Protein AF-A0A0R2V7B5-F1 (afdb_monomer)

pLDDT: mean 89.83, std 12.52, range [34.66, 98.5]

Secondary structure (DSSP, 8-state):
-PPPPP--EEEEEETTSHHHHHHHHHHHT-SSPP-SEEEEEE-PPTT-TTEEES--HHHHHHHHHH-SEEEE--SS--S--HHHHHHHHH-SEEEEEHHHHTTS--BTTBEEESSHHHHHHHHHHHHHS---HHHHHHHHHHHTTTSPP---

Solvent-accessible surface area (backbone atoms only — not comparable to full-atom values): 8661 Å² total; per-residue (Å²): 133,78,81,79,77,39,54,26,33,34,36,69,40,54,28,76,40,67,46,40,38,48,43,53,54,53,55,69,66,36,82,74,73,66,71,53,54,39,36,37,31,37,64,63,63,89,85,58,75,57,57,43,76,64,58,50,71,69,56,47,53,48,50,33,65,38,21,26,25,33,47,40,63,37,86,56,72,71,71,84,47,67,69,51,52,52,40,47,67,54,30,61,38,36,43,27,22,46,38,52,52,68,93,65,88,52,85,83,72,47,48,68,24,93,47,67,73,52,41,54,55,53,49,55,55,37,43,73,49,80,89,43,74,67,57,52,51,55,40,49,62,60,26,57,78,73,54,78,81,82,79,127

Sequence (152 aa):
MGPAAQPLVLAVGKFSVEENAAAIKGLLAANPPISPLCFAGHNAPLGTPHYVDRPTDAELDQLYADAQVVVVHA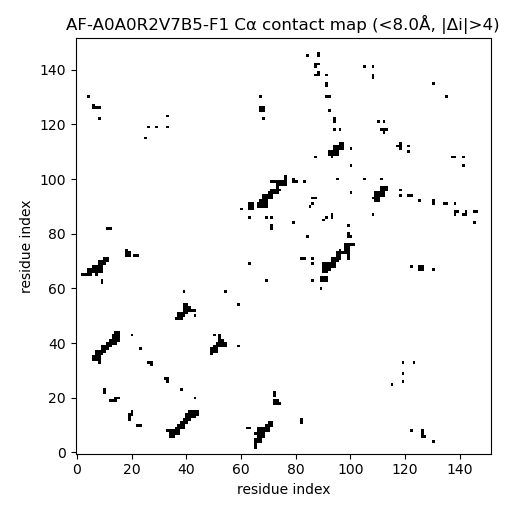EHSLGIKFKLIQALLQGRHIVAHAKAVEGLGIEGRVRTYTSWPEAYALIRKAQEEPWTPECAARAREVAARFAVPHTN

Nearest PDB structures (foldseek):
  4ldp-assembly1_B  TM=6.226E-01  e=9.514E-04  Saccharopolyspora spinosa
  4rih-assembly1_A  TM=6.527E-01  e=1.278E-02  Streptomyces cyanogenus
  3wgq-assembly1_A  TM=5.143E-01  e=1.057E-02  Clostridium tetani E88
  2gyy-assembly1_A  TM=5.753E-01  e=2.261E-02  Streptococcus pneumoniae
  6hxq-assembly1_C  TM=4.443E-01  e=6.777E+00  Hydrogenobacter thermophilus

Foldseek 3Di:
DADDADLEEEEEDACVDPQSVVVLVLQCPDVVHDPPYAYEYDDHPPPRPRYDHHDDPVRV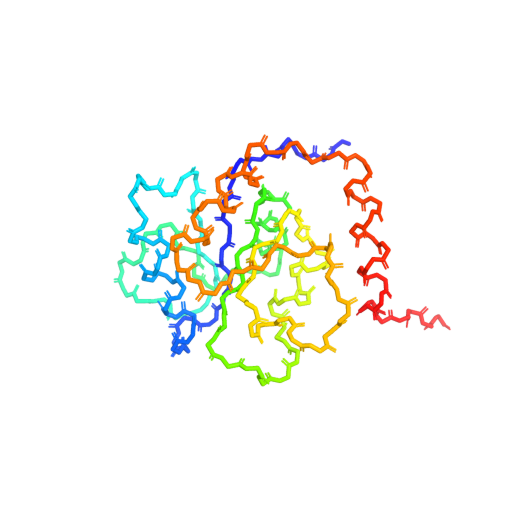LVSQSRHLEYEATDPALDDADPSVLVCLQRHQAYEYEPSNCPPPPCVPLHHYDPDSVSSNVSSVVSSPDDRDPVSVVSSVVSNVVVDDDPDD

Structure (mmCIF, N/CA/C/O backbone):
data_AF-A0A0R2V7B5-F1
#
_entry.id   AF-A0A0R2V7B5-F1
#
loop_
_atom_site.group_PDB
_atom_site.id
_atom_site.type_symbol
_atom_site.label_atom_id
_atom_site.label_alt_id
_atom_site.label_comp_id
_atom_site.label_asym_id
_atom_site.label_entity_id
_atom_site.label_seq_id
_atom_site.pdbx_PDB_ins_code
_atom_site.Cartn_x
_atom_site.Cartn_y
_atom_site.Cartn_z
_atom_site.occupancy
_atom_site.B_iso_or_equiv
_atom_site.auth_seq_id
_atom_site.auth_comp_id
_atom_site.auth_asym_id
_atom_site.auth_atom_id
_atom_site.pdbx_PDB_model_num
ATOM 1 N N . MET A 1 1 ? -14.019 -13.834 16.948 1.00 34.66 1 MET A N 1
ATOM 2 C CA . MET A 1 1 ? -13.961 -12.386 16.660 1.00 34.66 1 MET A CA 1
ATOM 3 C C . MET A 1 1 ? -12.534 -12.090 16.242 1.00 34.66 1 MET A C 1
ATOM 5 O O . MET A 1 1 ? -11.641 -12.416 17.010 1.00 34.66 1 MET A O 1
ATOM 9 N N . GLY A 1 2 ? -12.310 -11.634 15.007 1.00 46.62 2 GLY A N 1
ATOM 10 C CA . GLY A 1 2 ? -10.967 -11.244 14.559 1.00 46.62 2 GLY A CA 1
ATOM 11 C C . GLY A 1 2 ? -10.507 -9.956 15.255 1.00 46.62 2 GLY A C 1
ATOM 12 O O . GLY A 1 2 ? -11.352 -9.268 15.837 1.00 46.62 2 GLY A O 1
ATOM 13 N N . PRO A 1 3 ? -9.204 -9.632 15.226 1.00 49.06 3 PRO A N 1
ATOM 14 C CA . PRO A 1 3 ? -8.701 -8.382 15.785 1.00 49.06 3 PRO A CA 1
ATOM 15 C C . PRO A 1 3 ? -9.420 -7.175 15.164 1.00 49.06 3 PRO A C 1
ATOM 17 O O . PRO A 1 3 ? -9.824 -7.200 13.996 1.00 49.06 3 PRO A O 1
ATOM 20 N N . ALA A 1 4 ? -9.610 -6.125 15.967 1.00 53.53 4 ALA A N 1
ATOM 21 C CA . ALA A 1 4 ? -10.151 -4.855 15.498 1.00 53.53 4 ALA A CA 1
ATOM 22 C C . ALA A 1 4 ? -9.245 -4.294 14.395 1.00 53.53 4 ALA A C 1
ATOM 24 O O . ALA A 1 4 ? -8.021 -4.319 14.525 1.00 53.53 4 ALA A O 1
ATOM 25 N N . ALA A 1 5 ? -9.844 -3.809 13.307 1.00 56.19 5 ALA A N 1
ATOM 26 C CA . ALA A 1 5 ? -9.095 -3.269 12.185 1.00 56.19 5 ALA A CA 1
ATOM 27 C C . ALA A 1 5 ? -8.227 -2.088 12.640 1.00 56.19 5 ALA A C 1
ATOM 29 O O . ALA A 1 5 ? -8.745 -1.080 13.122 1.00 56.19 5 ALA A O 1
ATOM 30 N N . GLN A 1 6 ? -6.909 -2.215 12.498 1.00 69.19 6 GLN A N 1
ATOM 31 C CA . GLN A 1 6 ? -6.007 -1.084 12.666 1.00 69.19 6 GLN A CA 1
ATOM 32 C C . GLN A 1 6 ? -6.011 -0.285 11.362 1.00 69.19 6 GLN A C 1
ATOM 34 O O . GLN A 1 6 ? -6.002 -0.908 10.304 1.00 69.19 6 GLN A O 1
ATOM 39 N N . PRO A 1 7 ? -5.943 1.060 11.377 1.00 84.44 7 PRO A N 1
ATOM 40 C CA . PRO A 1 7 ? -5.901 1.888 10.162 1.00 84.44 7 PRO A CA 1
ATOM 41 C C . PRO A 1 7 ? -4.605 1.718 9.336 1.00 84.44 7 PRO A C 1
ATOM 43 O O . PRO A 1 7 ? -4.251 2.586 8.540 1.00 84.44 7 PRO A O 1
ATOM 46 N N . LEU A 1 8 ? -3.883 0.613 9.533 1.00 95.25 8 LEU A N 1
ATOM 47 C CA . LEU A 1 8 ? -2.616 0.269 8.917 1.00 95.25 8 LEU A CA 1
ATOM 48 C C . LEU A 1 8 ? -2.740 0.196 7.397 1.00 95.25 8 LEU A C 1
ATOM 50 O O . LEU A 1 8 ? -3.585 -0.516 6.847 1.00 95.25 8 LEU A O 1
ATOM 54 N N . VAL A 1 9 ? -1.844 0.917 6.733 1.00 97.88 9 VAL A N 1
ATOM 55 C CA . VAL A 1 9 ? -1.590 0.812 5.301 1.00 97.88 9 VAL A CA 1
ATOM 56 C C . VAL A 1 9 ? -0.397 -0.110 5.096 1.00 97.88 9 VAL A C 1
ATOM 58 O O . VAL A 1 9 ? 0.678 0.139 5.637 1.00 97.88 9 VAL A O 1
ATOM 61 N N . LEU A 1 10 ? -0.579 -1.164 4.308 1.00 98.12 10 LEU A N 1
ATOM 62 C CA . LEU A 1 10 ? 0.442 -2.159 4.009 1.00 98.12 10 LEU A CA 1
ATOM 63 C C . LEU A 1 10 ? 0.835 -2.096 2.532 1.00 98.12 10 LEU A C 1
ATOM 65 O O . LEU A 1 10 ? -0.021 -2.139 1.648 1.00 98.12 10 LEU A O 1
ATOM 69 N N . ALA A 1 11 ? 2.136 -2.069 2.258 1.00 97.62 11 ALA A N 1
ATOM 70 C CA . ALA A 1 11 ? 2.682 -2.289 0.923 1.00 97.62 11 ALA A CA 1
ATOM 71 C C . ALA A 1 11 ? 3.693 -3.441 0.956 1.00 97.62 11 ALA A C 1
ATOM 73 O O . ALA A 1 11 ? 4.687 -3.392 1.681 1.00 97.62 11 ALA A O 1
ATOM 74 N N . VAL A 1 12 ? 3.443 -4.474 0.147 1.00 96.31 12 VAL A N 1
ATOM 75 C CA . VAL A 1 12 ? 4.271 -5.688 0.096 1.00 96.31 12 VAL A CA 1
ATOM 76 C C . VAL A 1 12 ? 5.042 -5.763 -1.216 1.00 96.31 12 VAL A C 1
ATOM 78 O O . VAL A 1 12 ? 4.493 -5.480 -2.288 1.00 96.31 12 VAL A O 1
ATOM 81 N N . GLY A 1 13 ? 6.304 -6.189 -1.161 1.00 93.50 13 GLY A N 1
ATOM 82 C CA . GLY A 1 13 ? 7.039 -6.519 -2.376 1.00 93.50 13 GLY A CA 1
ATOM 83 C C . GLY A 1 13 ? 8.523 -6.823 -2.207 1.00 93.50 13 GLY A C 1
ATOM 84 O O . GLY A 1 13 ? 9.124 -6.703 -1.144 1.00 93.50 13 GLY A O 1
ATOM 85 N N . LY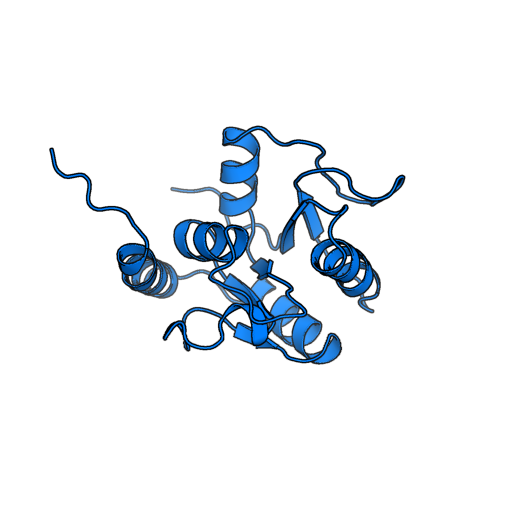S A 1 14 ? 9.141 -7.191 -3.330 1.00 93.44 14 LYS A N 1
ATOM 86 C CA . LYS A 1 14 ? 10.597 -7.197 -3.486 1.00 93.44 14 LYS A CA 1
ATOM 87 C C . LYS A 1 14 ? 11.035 -5.799 -3.918 1.00 93.44 14 LYS A C 1
ATOM 89 O O . LYS A 1 14 ? 10.929 -5.458 -5.094 1.00 93.44 14 LYS A O 1
ATOM 94 N N . PHE A 1 15 ? 11.518 -4.992 -2.986 1.00 92.50 15 PHE A N 1
ATOM 95 C CA . PHE A 1 15 ? 11.809 -3.564 -3.162 1.00 92.50 15 PHE A CA 1
ATOM 96 C C . PHE A 1 15 ? 13.095 -3.253 -3.941 1.00 92.50 15 PHE A C 1
ATOM 98 O O . PHE A 1 15 ? 13.380 -2.096 -4.222 1.00 92.50 15 PHE A O 1
ATOM 105 N N . SER A 1 16 ? 13.816 -4.290 -4.373 1.00 89.56 16 SER A N 1
ATOM 106 C CA . SER A 1 16 ? 14.851 -4.174 -5.413 1.00 89.56 16 SER A CA 1
ATOM 107 C C . SER A 1 16 ? 14.273 -4.076 -6.832 1.00 89.56 16 SER A C 1
ATOM 109 O O . SER A 1 16 ? 15.010 -3.770 -7.760 1.00 89.56 16 SER A O 1
ATOM 111 N N . VAL A 1 17 ? 12.973 -4.337 -7.019 1.00 90.69 17 VAL A N 1
ATOM 112 C CA . VAL A 1 17 ? 12.265 -4.103 -8.289 1.00 90.69 17 VAL A CA 1
ATOM 113 C C . VAL A 1 17 ? 11.791 -2.651 -8.336 1.00 90.69 17 VAL A C 1
ATOM 115 O O . VAL A 1 17 ? 11.191 -2.182 -7.367 1.00 90.69 17 VAL A O 1
ATOM 118 N N . GLU A 1 18 ? 12.010 -1.970 -9.464 1.00 89.88 18 GLU A N 1
ATOM 119 C CA . GLU A 1 18 ? 11.736 -0.533 -9.637 1.00 89.88 18 GLU A CA 1
ATOM 120 C C . GLU A 1 18 ? 10.308 -0.141 -9.235 1.00 89.88 18 GLU A C 1
ATOM 122 O O . GLU A 1 18 ? 10.146 0.729 -8.381 1.00 89.88 18 GLU A O 1
ATOM 127 N N . GLU A 1 19 ? 9.287 -0.865 -9.710 1.00 88.44 19 GLU A N 1
ATOM 128 C CA . GLU A 1 19 ? 7.879 -0.592 -9.370 1.00 88.44 19 GLU A CA 1
ATOM 129 C C . GLU A 1 19 ? 7.614 -0.657 -7.848 1.00 88.44 19 GLU A C 1
ATOM 131 O O . GLU A 1 19 ? 6.775 0.061 -7.308 1.00 88.44 19 GLU A O 1
ATOM 136 N N . ASN A 1 20 ? 8.316 -1.524 -7.112 1.00 91.44 20 ASN A N 1
ATOM 137 C CA . ASN A 1 20 ? 8.153 -1.626 -5.658 1.00 91.44 20 ASN A CA 1
ATOM 138 C C . ASN A 1 20 ? 8.923 -0.512 -4.935 1.00 91.44 20 ASN A C 1
ATOM 140 O O . ASN A 1 20 ? 8.425 0.041 -3.955 1.00 91.44 20 ASN A O 1
ATOM 144 N N . ALA A 1 21 ? 10.107 -0.141 -5.426 1.00 92.88 21 ALA A N 1
ATOM 145 C CA . ALA A 1 21 ? 10.848 1.008 -4.910 1.00 92.88 21 ALA A CA 1
ATOM 146 C C . ALA A 1 21 ? 10.079 2.324 -5.131 1.00 92.88 21 ALA A C 1
ATOM 148 O O . ALA A 1 21 ? 10.057 3.185 -4.248 1.00 92.88 21 ALA A O 1
ATOM 149 N N . ALA A 1 22 ? 9.401 2.464 -6.275 1.00 94.56 22 ALA A N 1
ATOM 150 C CA . ALA A 1 22 ? 8.497 3.574 -6.560 1.00 94.56 22 ALA A CA 1
ATOM 151 C C . ALA A 1 22 ? 7.340 3.629 -5.552 1.00 94.56 22 ALA A C 1
ATOM 153 O O . ALA A 1 22 ? 6.976 4.716 -5.102 1.00 94.56 22 ALA A O 1
ATOM 154 N N . ALA A 1 23 ? 6.828 2.471 -5.115 1.00 95.75 23 ALA A N 1
ATOM 155 C CA . ALA A 1 23 ? 5.800 2.404 -4.079 1.00 95.75 23 ALA A CA 1
ATOM 156 C C . ALA A 1 23 ? 6.273 2.984 -2.735 1.00 95.75 23 ALA A C 1
ATOM 158 O O . ALA A 1 23 ? 5.544 3.767 -2.128 1.00 95.75 23 ALA A O 1
ATOM 159 N N . ILE A 1 24 ? 7.497 2.652 -2.296 1.00 96.31 24 ILE A N 1
ATOM 160 C CA . ILE A 1 24 ? 8.100 3.240 -1.086 1.00 96.31 24 ILE A CA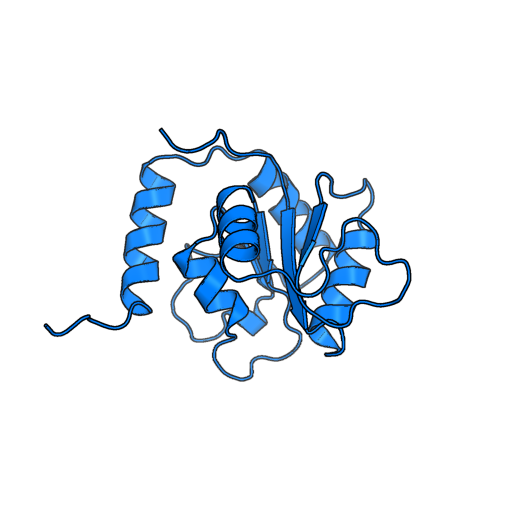 1
ATOM 161 C C . ILE A 1 24 ? 8.194 4.758 -1.234 1.00 96.31 24 ILE A C 1
ATOM 163 O O . ILE A 1 24 ? 7.697 5.494 -0.383 1.00 96.31 24 ILE A O 1
ATOM 167 N N . LYS A 1 25 ? 8.811 5.229 -2.324 1.00 96.31 25 LYS A N 1
ATOM 168 C CA . LYS A 1 25 ? 9.028 6.664 -2.560 1.00 96.31 25 LYS A CA 1
ATOM 169 C C . LYS A 1 25 ? 7.712 7.437 -2.573 1.00 96.31 25 LYS A C 1
ATOM 171 O O . LYS A 1 25 ? 7.613 8.465 -1.915 1.00 96.31 25 LYS A O 1
ATOM 176 N N . GLY A 1 26 ? 6.707 6.932 -3.286 1.00 97.25 26 GLY A N 1
ATOM 177 C CA . GLY A 1 26 ? 5.394 7.561 -3.368 1.00 97.25 26 GLY A CA 1
ATOM 178 C C . GLY A 1 26 ? 4.681 7.615 -2.023 1.00 97.25 26 GLY A C 1
ATOM 179 O O . GLY A 1 26 ? 4.233 8.676 -1.608 1.00 97.25 26 GLY A O 1
ATOM 180 N N . LEU A 1 27 ? 4.628 6.502 -1.287 1.00 97.81 27 LEU A N 1
ATOM 181 C CA . LEU A 1 27 ? 3.935 6.466 0.005 1.00 97.81 27 LEU A CA 1
ATOM 182 C C . LEU A 1 27 ? 4.611 7.348 1.067 1.00 97.81 27 LEU A C 1
ATOM 184 O O . LEU A 1 27 ? 3.912 7.999 1.842 1.00 97.81 27 LEU A O 1
ATOM 188 N N . LEU A 1 28 ? 5.945 7.428 1.071 1.00 97.44 28 LEU A N 1
ATOM 189 C CA . LEU A 1 28 ? 6.691 8.309 1.978 1.00 97.44 28 LEU A CA 1
ATOM 190 C C . LEU A 1 28 ? 6.630 9.791 1.582 1.00 97.44 28 LEU A C 1
ATOM 192 O O . LEU A 1 28 ? 6.806 10.651 2.440 1.00 97.44 28 LEU A O 1
ATOM 196 N N . ALA A 1 29 ? 6.368 10.105 0.311 1.00 97.62 29 ALA A N 1
ATOM 197 C CA . ALA A 1 29 ? 6.221 11.479 -0.169 1.00 97.62 29 ALA A CA 1
ATOM 198 C C . ALA A 1 29 ? 4.841 12.094 0.136 1.00 97.62 29 ALA A C 1
ATOM 200 O O . ALA A 1 29 ? 4.614 13.269 -0.166 1.00 97.62 29 ALA A O 1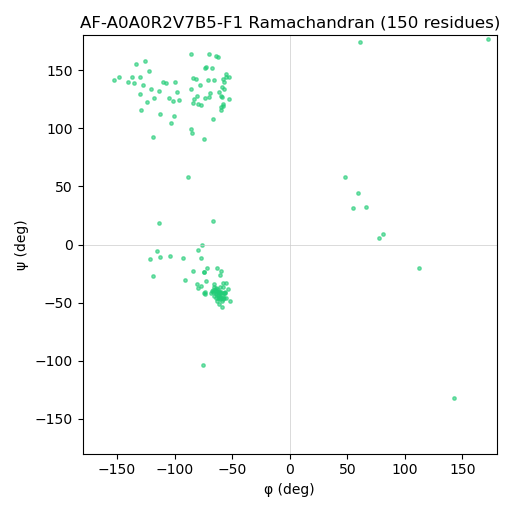
ATOM 201 N N . ALA A 1 30 ? 3.905 11.327 0.701 1.00 97.44 30 ALA A N 1
ATOM 202 C CA . ALA A 1 30 ? 2.585 11.831 1.050 1.00 97.44 30 ALA A CA 1
ATOM 203 C C . ALA A 1 30 ? 2.676 12.962 2.089 1.00 97.44 30 ALA A C 1
ATOM 205 O O . ALA A 1 30 ? 3.315 12.821 3.132 1.00 97.44 30 ALA A O 1
ATOM 206 N N . ASN A 1 31 ? 1.983 14.073 1.823 1.00 95.44 31 ASN A N 1
ATOM 207 C CA . ASN A 1 31 ? 1.846 15.191 2.751 1.00 95.44 31 ASN A CA 1
ATOM 208 C C . ASN A 1 31 ? 0.352 15.559 2.900 1.00 95.44 31 ASN A C 1
ATOM 210 O O . ASN A 1 31 ? -0.259 15.941 1.898 1.00 95.44 31 ASN A O 1
ATOM 214 N N . PRO A 1 32 ? -0.268 15.419 4.089 1.00 95.50 32 PRO A N 1
ATOM 215 C CA . PRO A 1 32 ? 0.323 14.926 5.342 1.00 95.50 32 PRO A CA 1
ATOM 216 C C . PRO A 1 32 ? 0.814 13.467 5.232 1.00 95.50 32 PRO A C 1
ATOM 218 O O . PRO A 1 32 ? 0.380 12.760 4.324 1.00 95.50 32 PRO A O 1
ATOM 221 N N . PRO A 1 33 ? 1.692 12.975 6.122 1.00 96.81 33 PRO A N 1
ATOM 222 C CA . PRO A 1 33 ? 2.134 11.582 6.075 1.00 96.81 33 PRO A CA 1
ATOM 223 C C . PRO A 1 33 ? 0.960 10.593 6.107 1.00 96.81 33 PRO A C 1
ATOM 225 O O . PRO A 1 33 ? -0.066 10.836 6.753 1.00 96.81 33 PRO A O 1
ATOM 228 N N . ILE A 1 34 ? 1.087 9.475 5.390 1.00 96.56 34 ILE A N 1
ATOM 229 C CA . ILE A 1 34 ? 0.186 8.329 5.559 1.00 96.56 34 ILE A CA 1
ATOM 230 C C . ILE A 1 34 ? 0.665 7.567 6.791 1.00 96.56 34 ILE A C 1
ATOM 232 O O . ILE A 1 34 ? 1.812 7.132 6.850 1.00 96.56 34 ILE A O 1
ATOM 236 N N . SER A 1 35 ? -0.207 7.436 7.785 1.00 93.38 35 SER A N 1
ATOM 237 C CA . SER A 1 35 ? 0.091 6.747 9.037 1.00 93.38 35 SER A CA 1
ATOM 238 C C . SER A 1 35 ? -1.181 6.090 9.587 1.00 93.38 35 SER A C 1
ATOM 240 O O . SER A 1 35 ? -2.256 6.681 9.440 1.00 93.38 35 SER A O 1
ATOM 242 N N . PRO A 1 36 ? -1.091 4.900 10.210 1.00 95.25 36 PRO A N 1
ATOM 243 C CA . PRO A 1 36 ? 0.091 4.036 10.280 1.00 95.25 36 PRO A CA 1
ATOM 244 C C . PRO A 1 36 ? 0.406 3.376 8.925 1.00 95.25 36 PRO A C 1
ATOM 246 O O . PRO A 1 36 ? -0.498 2.986 8.190 1.00 95.25 36 PRO A O 1
ATOM 249 N N . LEU A 1 37 ? 1.695 3.256 8.596 1.00 97.12 37 LEU A N 1
ATOM 250 C CA . LEU A 1 37 ? 2.208 2.699 7.338 1.00 97.12 37 LEU A CA 1
ATOM 251 C C . LEU A 1 37 ? 3.234 1.604 7.642 1.00 97.12 37 LEU A C 1
ATOM 253 O O . LEU A 1 37 ? 4.085 1.801 8.503 1.00 97.12 37 LEU A O 1
ATOM 257 N N . CYS A 1 38 ? 3.174 0.483 6.925 1.00 97.81 38 CYS A N 1
ATOM 258 C CA . CYS A 1 38 ? 4.159 -0.590 6.990 1.00 97.81 38 CYS A CA 1
ATOM 259 C C . CYS A 1 38 ? 4.534 -1.079 5.587 1.00 97.81 38 CYS A C 1
ATOM 261 O O . CYS A 1 38 ? 3.684 -1.249 4.707 1.00 97.81 38 CYS A O 1
ATOM 263 N N . PHE A 1 39 ? 5.825 -1.335 5.403 1.00 97.94 39 PHE A N 1
ATOM 264 C CA . PHE A 1 39 ? 6.364 -2.034 4.246 1.00 97.94 39 PHE A CA 1
ATOM 265 C C . PHE A 1 39 ? 6.804 -3.431 4.667 1.00 97.94 39 PHE A C 1
ATOM 267 O O . PHE A 1 39 ? 7.429 -3.584 5.711 1.00 97.94 39 PHE A O 1
ATOM 274 N N . ALA A 1 40 ? 6.549 -4.445 3.849 1.00 97.31 40 ALA A N 1
ATOM 275 C CA . ALA A 1 40 ? 6.977 -5.807 4.156 1.00 97.31 40 ALA A CA 1
ATOM 276 C C . ALA A 1 40 ? 7.485 -6.526 2.906 1.00 97.31 40 ALA A C 1
ATOM 278 O O . ALA A 1 40 ? 6.935 -6.369 1.815 1.00 97.31 40 ALA A O 1
ATOM 279 N N . GLY A 1 41 ? 8.556 -7.304 3.038 1.00 95.81 41 GLY A N 1
ATOM 280 C CA . GLY A 1 41 ? 9.078 -8.104 1.931 1.00 95.81 41 GLY A CA 1
ATOM 281 C C . GLY A 1 41 ? 10.594 -8.157 1.912 1.00 95.81 41 GLY A C 1
ATOM 282 O O . GLY A 1 41 ? 11.201 -8.454 2.928 1.00 95.81 41 GLY A O 1
ATOM 283 N N . HIS A 1 42 ? 11.216 -7.929 0.756 1.00 95.19 42 HIS A N 1
ATOM 284 C CA . HIS A 1 42 ? 12.656 -8.157 0.592 1.00 95.19 42 HIS A CA 1
ATOM 285 C C . HIS A 1 42 ? 13.374 -6.966 -0.037 1.00 95.19 42 HIS A C 1
ATOM 287 O O . HIS A 1 42 ? 12.887 -6.388 -1.011 1.00 95.19 42 HIS A O 1
ATOM 293 N N . ASN A 1 43 ? 14.607 -6.720 0.412 1.00 95.25 43 ASN A N 1
ATOM 294 C CA . ASN A 1 43 ? 15.566 -5.804 -0.211 1.00 95.25 43 ASN A CA 1
ATOM 295 C C . ASN A 1 43 ? 15.061 -4.352 -0.317 1.00 95.25 43 ASN A C 1
ATOM 297 O O . ASN A 1 43 ? 15.195 -3.734 -1.377 1.00 95.25 43 ASN A O 1
ATOM 301 N N . ALA A 1 44 ? 14.458 -3.811 0.744 1.00 94.88 44 ALA A N 1
ATOM 302 C CA . ALA A 1 44 ? 14.190 -2.375 0.811 1.00 94.88 44 ALA A CA 1
ATOM 303 C C . ALA A 1 44 ? 15.498 -1.565 0.908 1.00 94.88 44 ALA A C 1
ATOM 305 O O . ALA A 1 44 ? 16.493 -2.071 1.438 1.00 94.88 44 ALA A O 1
ATOM 306 N N . PRO A 1 45 ? 15.520 -0.311 0.418 1.00 93.81 45 PRO A N 1
ATOM 307 C CA . PRO A 1 45 ? 16.641 0.595 0.645 1.00 93.81 45 PRO A CA 1
ATOM 308 C C . PRO A 1 45 ? 16.983 0.728 2.135 1.00 93.81 45 PRO A C 1
ATOM 310 O O . PRO A 1 45 ? 16.091 0.739 2.991 1.00 93.81 45 PRO A O 1
ATOM 313 N N . LEU A 1 46 ? 18.273 0.861 2.451 1.00 92.31 46 LEU A N 1
ATOM 314 C CA . LEU A 1 46 ? 18.731 1.040 3.828 1.00 92.31 46 LEU A CA 1
ATOM 315 C C . LEU A 1 46 ? 18.069 2.278 4.454 1.00 92.31 46 LEU A C 1
ATOM 317 O O . LEU A 1 46 ? 18.023 3.340 3.837 1.00 92.31 46 LEU A O 1
ATOM 321 N N . GLY A 1 47 ? 17.564 2.134 5.680 1.00 92.06 47 GLY A N 1
ATOM 322 C CA . GLY A 1 47 ? 16.876 3.215 6.390 1.00 92.06 47 GLY A CA 1
ATOM 323 C C . GLY A 1 47 ? 15.408 3.412 5.999 1.00 92.06 47 GLY A C 1
ATOM 324 O O . GLY A 1 47 ? 14.807 4.386 6.442 1.00 92.06 47 GLY A O 1
ATOM 325 N N . THR A 1 48 ? 14.812 2.508 5.208 1.00 95.06 48 THR A N 1
ATOM 326 C CA . THR A 1 48 ? 13.360 2.528 4.956 1.00 95.06 48 THR A CA 1
ATOM 327 C C . THR A 1 48 ? 12.606 2.414 6.292 1.00 95.06 48 THR A C 1
ATOM 329 O O . THR A 1 48 ? 12.778 1.415 6.996 1.00 95.06 48 THR A O 1
ATOM 332 N N . PRO A 1 49 ? 11.783 3.408 6.671 1.00 94.69 49 PRO A N 1
ATOM 333 C CA . PRO A 1 49 ? 11.052 3.381 7.932 1.00 94.69 49 PRO A CA 1
ATOM 334 C C . PRO A 1 49 ? 9.902 2.369 7.873 1.00 94.69 49 PRO A C 1
ATOM 336 O O . PRO A 1 49 ? 9.352 2.105 6.807 1.00 94.69 49 PRO A O 1
ATOM 339 N N . HIS A 1 50 ? 9.513 1.831 9.032 1.00 94.38 50 HIS A N 1
ATOM 340 C CA . HIS A 1 50 ? 8.379 0.904 9.178 1.00 94.38 50 HIS A CA 1
ATOM 341 C C . HIS A 1 50 ? 8.445 -0.338 8.265 1.00 94.38 50 HIS A C 1
ATOM 343 O O . HIS A 1 50 ? 7.417 -0.849 7.816 1.00 94.38 50 HIS A O 1
ATOM 349 N N . TYR A 1 51 ? 9.660 -0.806 7.972 1.00 97.31 51 TYR A N 1
ATOM 350 C CA . TYR A 1 51 ? 9.912 -1.952 7.107 1.00 97.31 51 TYR A CA 1
ATOM 351 C C . TYR A 1 51 ? 10.151 -3.236 7.909 1.00 97.31 51 TYR A C 1
ATOM 353 O O . TYR A 1 51 ? 10.983 -3.260 8.815 1.00 97.31 51 TYR A O 1
ATOM 361 N N . VAL A 1 52 ? 9.455 -4.306 7.531 1.00 97.12 52 VAL A N 1
ATOM 362 C CA . VAL A 1 52 ? 9.684 -5.677 8.000 1.00 97.12 52 VAL A CA 1
ATOM 363 C C . VAL A 1 52 ? 10.480 -6.427 6.929 1.00 97.12 52 VAL A C 1
ATOM 365 O O . VAL A 1 52 ? 9.965 -6.697 5.838 1.00 97.12 52 VAL A O 1
ATOM 368 N N . ASP A 1 53 ? 11.746 -6.737 7.228 1.00 96.75 53 ASP A N 1
ATOM 369 C CA . ASP A 1 53 ? 12.634 -7.457 6.310 1.00 96.75 53 ASP A CA 1
ATOM 370 C C . ASP A 1 53 ? 12.416 -8.966 6.383 1.00 96.75 53 ASP A C 1
ATOM 372 O O . ASP A 1 53 ? 12.542 -9.572 7.441 1.00 96.75 53 ASP A O 1
ATOM 376 N N . ARG A 1 54 ? 12.155 -9.563 5.221 1.00 95.19 54 ARG A N 1
ATOM 377 C CA . ARG A 1 54 ? 11.936 -10.996 4.999 1.00 95.19 54 ARG A CA 1
ATOM 378 C C . ARG A 1 54 ? 10.932 -11.602 5.996 1.00 95.19 54 ARG A C 1
ATOM 380 O O . ARG A 1 54 ? 11.307 -12.539 6.700 1.00 95.19 54 ARG A O 1
ATOM 387 N N . PRO A 1 55 ? 9.682 -11.093 6.055 1.00 96.31 55 PRO A N 1
ATOM 388 C CA . PRO A 1 55 ? 8.675 -11.666 6.938 1.00 96.31 55 PRO A CA 1
ATOM 389 C C . PRO A 1 55 ? 8.472 -13.147 6.607 1.00 96.31 55 PRO A C 1
ATOM 391 O O . PRO A 1 55 ? 8.492 -13.543 5.438 1.00 96.31 55 PRO A O 1
ATOM 394 N N . THR A 1 56 ? 8.262 -13.952 7.638 1.00 96.31 56 THR A N 1
ATOM 395 C CA . THR A 1 56 ? 7.723 -15.306 7.498 1.00 96.31 56 THR A CA 1
ATOM 396 C C . THR A 1 56 ? 6.301 -15.255 6.939 1.00 96.31 56 THR A C 1
ATOM 398 O O . THR A 1 56 ? 5.627 -14.227 7.024 1.00 96.31 56 THR A O 1
ATOM 401 N N . ASP A 1 57 ? 5.809 -16.375 6.408 1.00 92.25 57 ASP A N 1
ATOM 402 C CA . ASP A 1 57 ? 4.436 -16.450 5.890 1.00 92.25 57 ASP A CA 1
ATOM 403 C C . ASP A 1 57 ? 3.406 -16.078 6.969 1.00 92.25 57 ASP A C 1
ATOM 405 O O . ASP A 1 57 ? 2.500 -15.292 6.713 1.00 92.25 57 ASP A O 1
ATOM 409 N N . ALA A 1 58 ? 3.606 -16.544 8.207 1.00 94.50 58 ALA A N 1
ATOM 410 C CA . ALA A 1 58 ? 2.729 -16.222 9.332 1.00 94.50 58 ALA A CA 1
ATOM 411 C C . ALA A 1 58 ? 2.742 -14.724 9.693 1.00 94.50 58 ALA A C 1
ATOM 413 O O . ALA A 1 58 ? 1.695 -14.152 9.994 1.00 94.50 58 ALA A O 1
ATOM 414 N N . GLU A 1 59 ? 3.908 -14.070 9.656 1.00 95.50 59 GLU A N 1
ATOM 415 C CA . GLU A 1 59 ? 4.003 -12.620 9.873 1.00 95.50 59 GLU A CA 1
ATOM 416 C C . GLU A 1 59 ? 3.333 -11.843 8.743 1.00 95.50 59 GLU A C 1
ATOM 418 O O . GLU A 1 59 ? 2.639 -10.860 8.994 1.00 95.50 59 GLU A O 1
ATOM 423 N N . LEU A 1 60 ? 3.515 -12.283 7.497 1.00 94.38 60 LEU A N 1
ATOM 424 C CA . LEU A 1 60 ? 2.903 -11.642 6.345 1.00 94.38 60 LEU A CA 1
ATOM 425 C C . LEU A 1 60 ? 1.373 -11.773 6.375 1.00 94.38 60 LEU A C 1
ATOM 427 O O . LEU A 1 60 ? 0.682 -10.775 6.170 1.00 94.38 60 LEU A O 1
ATOM 431 N N . ASP A 1 61 ? 0.851 -12.959 6.691 1.00 93.19 61 ASP A N 1
ATOM 432 C CA . ASP A 1 61 ? -0.584 -13.204 6.865 1.00 93.19 61 ASP A CA 1
ATOM 433 C C . ASP A 1 61 ? -1.167 -12.321 7.980 1.00 93.19 61 ASP A C 1
ATOM 435 O O . ASP A 1 61 ? -2.231 -11.716 7.818 1.00 93.19 61 ASP A O 1
ATOM 439 N N . GLN A 1 62 ? -0.446 -12.177 9.099 1.00 93.81 62 GLN A N 1
ATOM 440 C CA . GLN A 1 62 ? -0.855 -11.293 10.189 1.00 93.81 62 GLN A CA 1
ATOM 441 C C . GLN A 1 62 ? -0.869 -9.821 9.750 1.00 93.81 62 GLN A C 1
ATOM 443 O O . GLN A 1 62 ? -1.829 -9.106 10.031 1.00 93.81 62 GLN A O 1
ATOM 448 N N . LEU A 1 63 ? 0.138 -9.369 8.995 1.00 95.69 63 LEU A N 1
ATOM 449 C CA . LEU A 1 63 ? 0.174 -8.011 8.445 1.00 95.69 63 LEU A CA 1
ATOM 450 C C . LEU A 1 63 ? -1.009 -7.739 7.510 1.00 95.69 63 LEU A C 1
ATOM 452 O O . LEU A 1 63 ? -1.608 -6.665 7.582 1.00 95.69 63 LEU A O 1
ATOM 456 N N . TYR A 1 64 ? -1.376 -8.694 6.652 1.00 95.00 64 TYR A N 1
ATOM 457 C CA . TYR A 1 64 ? -2.570 -8.581 5.812 1.00 95.00 64 TYR A CA 1
ATOM 458 C C . TYR A 1 64 ? -3.858 -8.528 6.641 1.00 95.00 64 TYR A C 1
ATOM 460 O O . TYR A 1 64 ? -4.741 -7.722 6.336 1.00 95.00 64 TYR A O 1
ATOM 468 N N . ALA A 1 65 ? -3.960 -9.347 7.692 1.00 91.44 65 ALA A N 1
ATOM 469 C CA . ALA A 1 65 ? -5.106 -9.362 8.597 1.00 91.44 65 ALA A CA 1
ATOM 470 C C . ALA A 1 65 ? -5.242 -8.059 9.402 1.00 91.44 65 ALA A C 1
ATOM 472 O O . ALA A 1 65 ? -6.360 -7.610 9.674 1.00 91.44 65 ALA A O 1
ATOM 473 N N . ASP A 1 66 ? -4.127 -7.429 9.766 1.00 92.69 66 ASP A N 1
ATOM 474 C CA . ASP A 1 66 ? -4.116 -6.174 10.514 1.00 92.69 66 ASP A CA 1
ATOM 475 C C . ASP A 1 66 ? -4.363 -4.962 9.616 1.00 92.69 66 ASP A C 1
ATOM 477 O O . ASP A 1 66 ? -5.058 -4.032 10.033 1.00 92.69 66 ASP A O 1
ATOM 481 N N . ALA A 1 67 ? -3.884 -4.995 8.369 1.00 96.12 67 ALA A N 1
ATOM 482 C CA . ALA A 1 67 ? -4.018 -3.906 7.410 1.00 96.12 67 ALA A CA 1
ATOM 483 C C . ALA A 1 67 ? -5.483 -3.535 7.123 1.00 96.12 67 ALA A C 1
ATOM 485 O O . ALA A 1 67 ? -6.315 -4.359 6.731 1.00 96.12 67 ALA A O 1
ATOM 486 N N . GLN A 1 68 ? -5.809 -2.249 7.263 1.00 96.12 68 GLN A N 1
ATOM 487 C CA . GLN A 1 68 ? -7.060 -1.696 6.747 1.00 96.12 68 GLN A CA 1
ATOM 488 C C . GLN A 1 68 ? -6.984 -1.485 5.237 1.00 96.12 68 GLN A C 1
ATOM 490 O O . GLN A 1 68 ? -7.972 -1.695 4.531 1.00 96.12 68 GLN A O 1
ATOM 495 N N . VAL A 1 69 ? -5.806 -1.093 4.743 1.00 97.81 69 VAL A N 1
ATOM 496 C CA . VAL A 1 69 ? -5.572 -0.811 3.327 1.00 97.81 69 VAL A CA 1
ATOM 497 C C . VAL A 1 69 ? -4.326 -1.540 2.847 1.00 97.81 69 VAL A C 1
ATOM 499 O O . VAL A 1 69 ? -3.256 -1.396 3.428 1.00 97.81 69 VAL A O 1
ATOM 502 N N . VAL A 1 70 ? -4.442 -2.265 1.740 1.00 98.00 70 VAL A N 1
ATOM 503 C CA . VAL A 1 70 ? -3.301 -2.819 1.009 1.00 98.00 70 VAL A CA 1
ATOM 504 C C . VAL A 1 70 ? -3.071 -1.996 -0.252 1.00 98.00 70 VAL A C 1
ATOM 506 O O . VAL A 1 70 ? -3.985 -1.820 -1.062 1.00 98.00 70 VAL A O 1
ATOM 509 N N . VAL A 1 71 ? -1.845 -1.510 -0.437 1.00 98.12 71 VAL A N 1
ATOM 510 C CA . VAL A 1 71 ? -1.449 -0.730 -1.612 1.00 98.12 71 VAL A CA 1
ATOM 511 C C . VAL A 1 71 ? -0.671 -1.600 -2.591 1.00 98.12 71 VAL A C 1
ATOM 513 O O . VAL A 1 71 ? 0.371 -2.169 -2.262 1.00 98.12 71 VAL A O 1
ATOM 516 N N . VAL A 1 72 ? -1.155 -1.667 -3.830 1.00 96.81 72 VAL A N 1
ATOM 517 C CA . VAL A 1 72 ? -0.541 -2.443 -4.913 1.00 96.81 72 VAL A CA 1
ATOM 518 C C . VAL A 1 72 ? -0.136 -1.510 -6.050 1.00 96.81 72 VAL A C 1
ATOM 520 O O . VAL A 1 72 ? -0.913 -1.222 -6.958 1.00 96.81 72 VAL A O 1
ATOM 523 N N . HIS A 1 73 ? 1.107 -1.040 -6.025 1.00 96.12 73 HIS A N 1
ATOM 524 C CA . HIS A 1 73 ? 1.638 -0.215 -7.111 1.00 96.12 73 HIS A CA 1
ATOM 525 C C . HIS A 1 73 ? 2.180 -1.063 -8.275 1.00 96.12 73 HIS A C 1
ATOM 527 O O . HIS A 1 73 ? 2.773 -2.118 -8.048 1.00 96.12 73 HIS A O 1
ATOM 533 N N . ALA A 1 74 ? 1.997 -0.605 -9.510 1.00 91.56 74 ALA A N 1
ATOM 534 C CA . ALA A 1 74 ? 2.601 -1.179 -10.710 1.00 91.56 74 ALA A CA 1
ATOM 535 C C . ALA A 1 74 ? 2.741 -0.083 -11.771 1.00 91.56 74 ALA A C 1
ATOM 537 O O . ALA A 1 74 ? 1.828 0.718 -11.936 1.00 91.56 74 ALA A O 1
ATOM 538 N N . GLU A 1 75 ? 3.830 -0.078 -12.524 1.00 88.25 75 GLU A N 1
ATOM 539 C CA . GLU A 1 75 ? 4.101 0.879 -13.601 1.00 88.25 75 GLU A CA 1
ATOM 540 C C . GLU A 1 75 ? 3.895 0.245 -14.989 1.00 88.25 75 GLU A C 1
ATOM 542 O O . GLU A 1 75 ? 3.798 0.971 -15.982 1.00 88.25 75 GLU A O 1
ATOM 547 N N . HIS A 1 76 ? 3.706 -1.080 -15.062 1.00 84.56 76 HIS A N 1
ATOM 548 C CA . HIS A 1 76 ? 3.422 -1.842 -16.283 1.00 84.56 76 HIS A CA 1
ATOM 549 C C . HIS A 1 76 ? 2.324 -2.905 -16.094 1.00 84.56 76 HIS A C 1
ATOM 551 O O . HIS A 1 76 ? 2.266 -3.577 -15.059 1.00 84.56 76 HIS A O 1
ATOM 557 N N . SER A 1 77 ? 1.506 -3.117 -17.132 1.00 78.62 77 SER A N 1
ATOM 558 C CA . SER A 1 77 ? 0.455 -4.146 -17.199 1.00 78.62 77 SER A CA 1
ATOM 559 C C . SER A 1 77 ? 0.976 -5.483 -17.735 1.00 78.62 77 SER A C 1
ATOM 561 O O . SER A 1 77 ? 0.527 -6.016 -18.746 1.00 78.62 77 SER A O 1
ATOM 563 N N . LEU A 1 78 ? 1.977 -6.036 -17.047 1.00 75.38 78 LEU A N 1
ATOM 564 C CA . LEU A 1 78 ? 2.553 -7.341 -17.378 1.00 75.38 78 LEU A CA 1
ATOM 565 C C . LEU A 1 78 ? 2.051 -8.413 -16.413 1.00 75.38 78 LEU A C 1
ATOM 567 O O . LEU A 1 78 ? 2.533 -8.491 -15.280 1.00 75.38 78 LEU A O 1
ATOM 571 N N . GLY A 1 79 ? 1.129 -9.248 -16.901 1.00 76.06 79 GLY A N 1
ATOM 572 C CA . GLY A 1 79 ? 0.599 -10.411 -16.189 1.00 76.06 79 GLY A CA 1
ATOM 573 C C . GLY A 1 79 ? -0.107 -10.078 -14.870 1.00 76.06 79 GLY A C 1
ATOM 574 O O . GLY A 1 79 ? -0.113 -8.943 -14.391 1.00 76.06 79 GLY A O 1
ATOM 575 N N . ILE A 1 80 ? -0.703 -11.095 -14.249 1.00 81.12 80 ILE A N 1
ATOM 576 C CA . ILE A 1 80 ? -1.274 -10.932 -12.913 1.00 81.12 80 ILE A CA 1
ATOM 577 C C . ILE A 1 80 ? -0.148 -10.844 -11.873 1.00 81.12 80 ILE A C 1
ATOM 579 O O . ILE A 1 80 ? 0.739 -11.696 -11.803 1.00 81.12 80 ILE A O 1
ATOM 583 N N . LYS A 1 81 ? -0.156 -9.788 -11.055 1.00 85.38 81 LYS A N 1
ATOM 584 C CA . LYS A 1 81 ? 0.868 -9.572 -10.023 1.00 85.38 81 LYS A CA 1
ATOM 585 C C . LYS A 1 81 ? 0.544 -10.433 -8.797 1.00 85.38 81 LYS A C 1
ATOM 587 O O . LYS A 1 81 ? -0.542 -10.318 -8.237 1.00 85.38 81 LYS A O 1
ATOM 592 N N . PHE A 1 82 ? 1.496 -11.227 -8.304 1.00 87.19 82 PHE A N 1
ATOM 593 C CA . PHE A 1 82 ? 1.266 -12.098 -7.137 1.00 87.19 82 PHE A CA 1
ATOM 594 C C . PHE A 1 82 ? 0.801 -11.328 -5.885 1.00 87.19 82 PHE A C 1
ATOM 596 O O . PHE A 1 82 ? -0.174 -11.715 -5.248 1.00 87.19 82 PHE A O 1
ATOM 603 N N . LYS A 1 83 ? 1.396 -10.158 -5.611 1.00 89.94 83 LYS A N 1
ATOM 604 C CA . LYS A 1 83 ? 0.962 -9.263 -4.522 1.00 89.94 83 LYS A CA 1
ATOM 605 C C . LYS A 1 83 ? -0.485 -8.765 -4.659 1.00 89.94 83 LYS A C 1
ATOM 607 O O . LYS A 1 83 ? -1.111 -8.452 -3.652 1.00 89.94 83 LYS A O 1
ATOM 612 N N . LEU A 1 84 ? -1.024 -8.695 -5.884 1.00 92.62 84 LEU A N 1
ATOM 613 C CA . LEU A 1 84 ? -2.437 -8.385 -6.112 1.00 92.62 84 LEU A CA 1
ATOM 614 C C . LEU A 1 84 ? -3.317 -9.580 -5.745 1.00 92.62 84 LEU A C 1
ATOM 616 O O . LEU A 1 84 ? -4.329 -9.385 -5.086 1.00 92.62 84 LEU A O 1
ATOM 620 N N . ILE A 1 85 ? -2.925 -10.802 -6.119 1.00 91.75 85 ILE A N 1
ATOM 621 C CA . ILE A 1 85 ? -3.648 -12.023 -5.727 1.00 91.75 85 ILE A CA 1
ATOM 622 C C . ILE A 1 85 ? -3.695 -12.130 -4.200 1.00 91.75 85 ILE A C 1
ATOM 624 O O . ILE A 1 85 ? -4.774 -12.283 -3.637 1.00 91.75 85 ILE A O 1
ATOM 628 N N . GLN A 1 86 ? -2.559 -11.960 -3.519 1.00 91.88 86 GLN A N 1
ATOM 629 C CA . GLN A 1 86 ? -2.511 -11.961 -2.053 1.00 91.88 86 GLN A CA 1
ATOM 630 C C . GLN A 1 86 ? -3.416 -10.876 -1.451 1.00 91.88 86 GLN A C 1
ATOM 632 O O . GLN A 1 86 ? -4.212 -11.162 -0.559 1.00 91.88 86 GLN A O 1
ATOM 637 N N . ALA A 1 87 ? -3.376 -9.653 -1.994 1.00 94.69 87 ALA A N 1
ATOM 638 C CA . ALA A 1 87 ? -4.266 -8.577 -1.567 1.00 94.69 87 ALA A CA 1
ATOM 639 C C . ALA A 1 87 ? -5.752 -8.926 -1.766 1.00 94.69 87 ALA A C 1
ATOM 641 O O . ALA A 1 87 ? -6.563 -8.632 -0.895 1.00 94.69 87 ALA A O 1
ATOM 642 N N . LEU A 1 88 ? -6.118 -9.563 -2.883 1.00 93.81 88 LEU A N 1
ATOM 643 C CA . LEU A 1 88 ? -7.493 -9.985 -3.169 1.00 93.81 88 LEU A CA 1
ATOM 644 C C . LEU A 1 88 ? -7.977 -11.076 -2.211 1.00 93.81 88 LEU A C 1
ATOM 646 O O . LEU A 1 88 ? 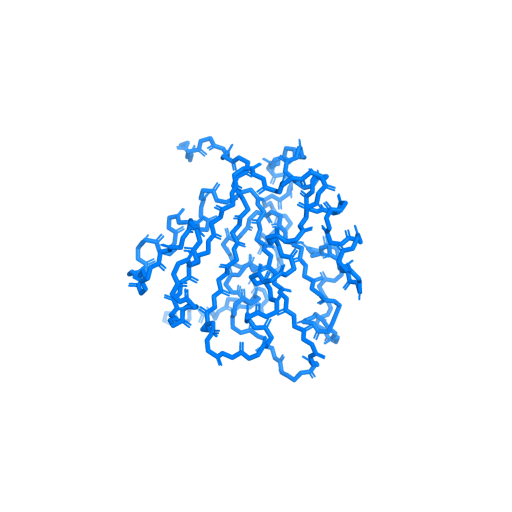-9.137 -11.032 -1.799 1.00 93.81 88 LEU A O 1
ATOM 650 N N . LEU A 1 89 ? -7.098 -12.019 -1.863 1.00 92.06 89 LEU A N 1
ATOM 651 C CA . LEU A 1 89 ? -7.398 -13.139 -0.974 1.00 92.06 89 LEU A CA 1
ATOM 652 C C . LEU A 1 89 ? -7.498 -12.716 0.498 1.00 92.06 89 LEU A C 1
ATOM 654 O O . LEU A 1 89 ? -8.386 -13.194 1.200 1.00 92.06 89 LEU A O 1
ATOM 658 N N . GLN A 1 90 ? -6.604 -11.838 0.963 1.00 92.44 90 GLN A N 1
ATOM 659 C CA . GLN A 1 90 ? -6.432 -11.567 2.396 1.00 92.44 90 GLN A CA 1
ATOM 660 C C . GLN A 1 90 ? -6.721 -10.118 2.807 1.00 92.44 90 GLN A C 1
ATOM 662 O O . GLN A 1 90 ? -7.094 -9.856 3.948 1.00 92.44 90 GLN A O 1
ATOM 667 N N . GLY A 1 91 ? -6.543 -9.161 1.897 1.00 92.62 91 GLY A N 1
ATOM 668 C CA . GLY A 1 91 ? -6.640 -7.743 2.216 1.00 92.62 91 GLY A CA 1
ATOM 669 C C . GLY A 1 91 ? -8.077 -7.273 2.435 1.00 92.62 91 GLY A C 1
ATOM 670 O O . GLY A 1 91 ? -9.021 -7.768 1.816 1.00 92.62 91 GLY A O 1
ATOM 671 N N . ARG A 1 92 ? -8.238 -6.237 3.263 1.00 95.19 92 ARG A N 1
ATOM 672 C CA . ARG A 1 92 ? -9.497 -5.493 3.394 1.00 95.19 92 ARG A CA 1
ATOM 673 C C . ARG A 1 92 ? -9.689 -4.568 2.188 1.00 95.19 92 ARG A C 1
ATOM 675 O O . ARG A 1 92 ? -9.996 -5.027 1.081 1.00 95.19 92 ARG A O 1
ATOM 682 N N . HIS A 1 93 ? -9.462 -3.267 2.349 1.00 97.00 93 HIS A N 1
ATOM 683 C CA . HIS A 1 93 ? -9.518 -2.329 1.233 1.00 97.00 93 HIS A CA 1
ATOM 684 C C . HIS A 1 93 ? -8.246 -2.427 0.395 1.00 97.00 93 HIS A C 1
ATOM 686 O O . HIS A 1 93 ? -7.145 -2.507 0.930 1.00 97.00 93 HIS A O 1
ATOM 692 N N . ILE A 1 94 ? -8.387 -2.414 -0.930 1.00 97.44 94 ILE A N 1
ATOM 693 C CA . ILE A 1 94 ? -7.248 -2.477 -1.851 1.00 97.44 94 ILE A CA 1
ATOM 694 C C . ILE A 1 94 ? -7.229 -1.196 -2.670 1.00 97.44 94 ILE A C 1
ATOM 696 O O . ILE A 1 94 ? -8.223 -0.855 -3.317 1.00 97.44 94 ILE A O 1
ATOM 700 N N . VAL A 1 95 ? -6.087 -0.518 -2.660 1.00 98.06 95 VAL A N 1
ATOM 701 C CA . VAL A 1 95 ? -5.794 0.605 -3.548 1.00 98.06 95 VAL A CA 1
ATOM 702 C C . VAL A 1 95 ? -4.680 0.165 -4.485 1.00 98.06 95 VAL A C 1
ATOM 704 O O . VAL A 1 95 ? -3.558 -0.081 -4.049 1.00 98.06 95 VAL A O 1
ATOM 707 N N . ALA A 1 96 ? -4.978 0.027 -5.771 1.00 96.94 96 ALA A N 1
ATOM 708 C CA . ALA A 1 96 ? -4.012 -0.448 -6.750 1.00 96.94 96 ALA A CA 1
ATOM 709 C C . ALA A 1 96 ? -3.816 0.556 -7.878 1.00 96.94 96 ALA A C 1
ATOM 711 O O . ALA A 1 96 ? -4.739 1.268 -8.266 1.00 96.94 96 ALA A O 1
ATOM 712 N N . HIS A 1 97 ? -2.616 0.589 -8.441 1.00 96.69 97 HIS A N 1
ATOM 713 C CA . HIS A 1 97 ? -2.408 1.324 -9.678 1.00 96.69 97 HIS A CA 1
ATOM 714 C C . HIS A 1 97 ? -3.212 0.660 -10.806 1.00 96.69 97 HIS A C 1
ATOM 716 O O . HIS A 1 97 ? -3.266 -0.568 -10.871 1.00 96.69 97 HIS A O 1
ATOM 722 N N . ALA A 1 98 ? -3.806 1.440 -11.712 1.00 94.69 98 ALA A N 1
ATOM 723 C CA . ALA A 1 98 ? -4.685 0.930 -12.771 1.00 94.69 98 ALA A CA 1
ATOM 724 C C . ALA A 1 98 ? -4.026 -0.181 -13.612 1.00 94.69 98 ALA A C 1
ATOM 726 O O . ALA A 1 98 ? -4.641 -1.203 -13.903 1.00 94.69 98 ALA A O 1
ATOM 727 N N . LYS A 1 99 ? -2.726 -0.043 -13.899 1.00 93.56 99 LYS A N 1
ATOM 728 C CA . LYS A 1 99 ? -1.946 -1.056 -14.634 1.00 93.56 99 LYS A CA 1
ATOM 729 C C . LYS A 1 99 ? -1.818 -2.404 -13.914 1.00 93.56 99 LYS A C 1
ATOM 731 O O . LYS A 1 99 ? -1.529 -3.400 -14.562 1.00 93.56 99 LYS A O 1
ATOM 736 N N . ALA A 1 100 ? -2.014 -2.460 -12.595 1.00 91.62 100 ALA A N 1
ATOM 737 C CA . ALA A 1 100 ? -1.992 -3.721 -11.857 1.00 91.62 100 ALA A CA 1
ATOM 738 C C . ALA A 1 100 ? -3.262 -4.556 -12.085 1.00 91.62 100 ALA A C 1
ATOM 740 O O . ALA A 1 100 ? -3.217 -5.765 -11.876 1.00 91.62 100 ALA A O 1
ATOM 741 N N . VAL A 1 101 ? -4.378 -3.924 -12.470 1.00 91.19 101 VAL A N 1
ATOM 742 C CA . VAL A 1 101 ? -5.701 -4.567 -12.556 1.00 91.19 101 VAL A CA 1
ATOM 743 C C . VAL A 1 101 ? -6.265 -4.651 -13.977 1.00 91.19 101 VAL A C 1
ATOM 745 O O . VAL A 1 101 ? -7.328 -5.236 -14.175 1.00 91.19 101 VAL A O 1
ATOM 748 N N . GLU A 1 102 ? -5.576 -4.057 -14.951 1.00 89.81 102 GLU A N 1
ATOM 749 C CA . GLU A 1 102 ? -6.002 -3.990 -16.348 1.00 89.81 102 GLU A CA 1
ATOM 750 C C . GLU A 1 102 ? -6.340 -5.386 -16.903 1.00 89.81 102 GLU A C 1
ATOM 752 O O . GLU A 1 102 ? -5.534 -6.313 -16.830 1.00 89.81 102 GLU A O 1
ATOM 757 N N . GLY A 1 103 ? -7.557 -5.538 -17.436 1.00 86.31 103 GLY A N 1
ATOM 758 C CA . GLY A 1 103 ? -8.033 -6.782 -18.050 1.00 86.31 103 GLY A CA 1
ATOM 759 C C . GLY A 1 103 ? -8.468 -7.889 -17.080 1.00 86.31 103 GLY A C 1
ATOM 760 O O . GLY A 1 103 ? -8.786 -8.983 -17.541 1.00 86.31 103 GLY A O 1
ATOM 761 N N . LEU A 1 104 ? -8.505 -7.644 -15.762 1.00 86.75 104 LEU A N 1
ATOM 762 C CA . LEU A 1 104 ? -8.827 -8.683 -14.768 1.00 86.75 104 LEU A CA 1
ATOM 763 C C . LEU A 1 104 ? -10.314 -8.777 -14.379 1.00 86.75 104 LEU A C 1
ATOM 765 O O . LEU A 1 104 ? -10.692 -9.743 -13.715 1.00 86.75 104 LEU A O 1
ATOM 769 N N . GLY A 1 105 ? -11.167 -7.814 -14.750 1.00 85.19 105 GLY A N 1
ATOM 770 C CA . GLY A 1 105 ? -12.607 -7.886 -14.450 1.00 85.19 105 GLY A CA 1
ATOM 771 C C . GLY A 1 105 ? -12.939 -7.810 -12.949 1.00 85.19 105 GLY A C 1
ATOM 772 O O . GLY A 1 105 ? -13.851 -8.495 -12.467 1.00 85.19 105 GLY A O 1
ATOM 773 N N . ILE A 1 106 ? -12.132 -7.066 -12.184 1.00 85.94 106 ILE A N 1
ATOM 774 C CA . ILE A 1 106 ? -12.235 -6.892 -10.720 1.00 85.94 106 ILE A CA 1
ATOM 775 C C . ILE A 1 106 ? -12.596 -5.450 -10.325 1.00 85.94 106 ILE A C 1
ATOM 777 O O . ILE A 1 106 ? -12.401 -5.036 -9.174 1.00 85.94 106 ILE A O 1
ATOM 781 N N . GLU A 1 107 ? -13.125 -4.681 -11.278 1.00 72.81 107 GLU A N 1
ATOM 782 C CA . GLU A 1 107 ? -13.632 -3.328 -11.082 1.00 72.81 107 GLU A CA 1
ATOM 783 C C . GLU A 1 107 ? -14.767 -3.376 -10.043 1.00 72.81 107 GLU A C 1
ATOM 785 O O . GLU A 1 107 ? -15.778 -4.050 -10.221 1.00 72.81 107 GLU A O 1
ATOM 790 N N . GLY A 1 108 ? -14.5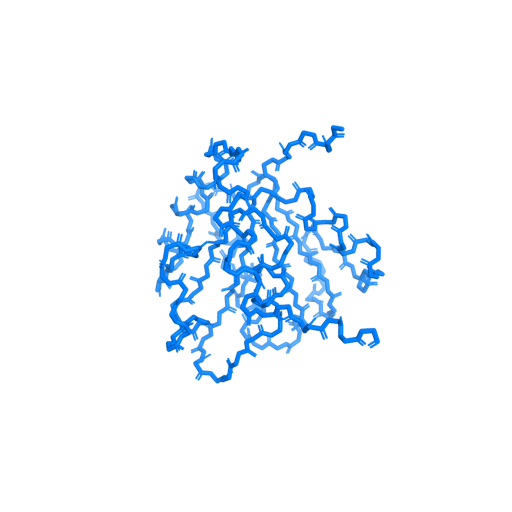71 -2.725 -8.895 1.00 82.25 108 GLY A N 1
ATOM 791 C CA . GLY A 1 108 ? -15.497 -2.772 -7.753 1.00 82.25 108 GLY A CA 1
ATOM 792 C C . GLY A 1 108 ? -14.946 -3.487 -6.516 1.00 82.25 108 GLY A C 1
ATOM 793 O O . GLY A 1 108 ? -15.403 -3.211 -5.410 1.00 82.25 108 GLY A O 1
ATOM 794 N N . ARG A 1 109 ? -13.914 -4.333 -6.657 1.00 91.44 109 ARG A N 1
ATOM 795 C CA . ARG A 1 109 ? -13.163 -4.885 -5.509 1.00 91.44 109 ARG A CA 1
ATOM 796 C C . ARG A 1 109 ? -11.960 -4.029 -5.124 1.00 91.44 109 ARG A C 1
ATOM 798 O O . ARG A 1 109 ? -11.559 -4.011 -3.956 1.00 91.44 109 ARG A O 1
ATOM 805 N N . VAL A 1 110 ? -11.382 -3.360 -6.115 1.00 9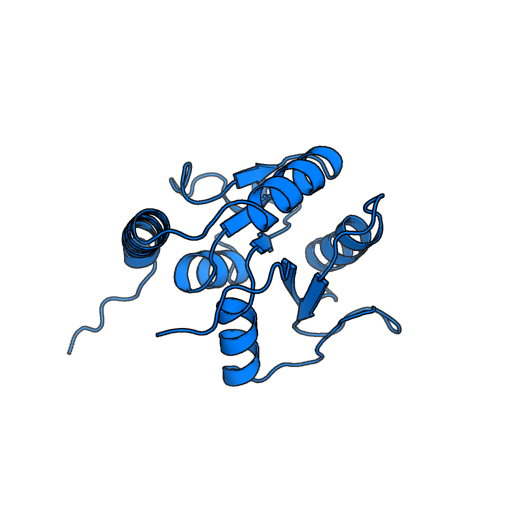4.69 110 VAL A N 1
ATOM 806 C CA . VAL A 1 110 ? -10.145 -2.589 -6.004 1.00 94.69 110 VAL A CA 1
ATOM 807 C C . VAL A 1 110 ? -10.412 -1.138 -6.381 1.00 94.69 110 VAL A C 1
ATOM 809 O O . VAL A 1 110 ? -11.053 -0.862 -7.394 1.00 94.69 110 VAL A O 1
ATOM 812 N N . ARG A 1 111 ? -9.905 -0.204 -5.573 1.00 96.56 111 ARG A N 1
ATOM 813 C CA . ARG A 1 111 ? -9.875 1.224 -5.904 1.00 96.56 111 ARG A CA 1
ATOM 814 C C . ARG A 1 111 ? -8.649 1.488 -6.757 1.00 96.56 111 ARG A C 1
ATOM 816 O O . ARG A 1 111 ? -7.532 1.211 -6.324 1.00 96.56 111 ARG A O 1
ATOM 823 N N . THR A 1 112 ? -8.849 2.010 -7.955 1.00 96.81 112 THR A N 1
ATOM 824 C CA . THR A 1 112 ? -7.762 2.223 -8.909 1.00 96.81 112 THR A CA 1
ATOM 825 C C . THR A 1 112 ? -7.290 3.666 -8.914 1.00 96.81 112 THR A C 1
ATOM 827 O O . THR A 1 112 ? -8.117 4.574 -8.893 1.00 96.81 112 THR A O 1
ATOM 830 N N . TYR A 1 113 ? -5.978 3.874 -9.004 1.00 97.44 113 TYR A N 1
ATOM 831 C CA . TYR A 1 113 ? -5.376 5.191 -9.223 1.00 97.44 113 TYR A CA 1
ATOM 832 C C . TYR A 1 113 ? -4.438 5.190 -10.429 1.00 97.44 113 TYR A C 1
ATOM 834 O O . TYR A 1 113 ? -3.911 4.145 -10.820 1.00 97.44 113 TYR A O 1
ATOM 842 N N . THR A 1 114 ? -4.196 6.373 -10.984 1.00 96.50 114 THR A N 1
ATOM 843 C CA . THR A 1 114 ? -3.198 6.607 -12.044 1.00 96.50 114 THR A CA 1
ATOM 844 C C . THR A 1 114 ? -2.141 7.635 -11.645 1.00 96.50 114 THR A C 1
ATOM 846 O O . THR A 1 114 ? -1.094 7.728 -12.281 1.00 96.50 114 THR A O 1
ATOM 849 N N . SER A 1 115 ? -2.377 8.368 -10.553 1.00 97.19 115 SER A N 1
ATOM 850 C CA . SER A 1 115 ? -1.441 9.335 -9.985 1.00 97.19 115 SER A CA 1
ATOM 851 C C . SER A 1 115 ? -1.309 9.183 -8.463 1.00 97.19 115 SER A C 1
ATOM 853 O O . SER A 1 115 ? -2.208 8.690 -7.781 1.00 97.19 115 SER A O 1
ATOM 855 N N . TRP A 1 116 ? -0.177 9.606 -7.897 1.00 97.75 116 TRP A N 1
ATOM 856 C CA . TRP A 1 116 ? 0.036 9.570 -6.444 1.00 97.75 116 TRP A CA 1
ATOM 857 C C . TRP A 1 116 ? -0.949 10.439 -5.641 1.00 97.75 116 TRP A C 1
ATOM 859 O O . TRP A 1 116 ? -1.445 9.952 -4.627 1.00 97.75 116 TRP A O 1
ATOM 869 N N . PRO A 1 117 ? -1.314 11.664 -6.076 1.00 98.00 117 PRO A N 1
ATOM 870 C CA . PRO A 1 117 ? -2.362 12.438 -5.409 1.00 98.00 117 PRO A CA 1
ATOM 871 C C . PRO A 1 117 ? -3.703 11.695 -5.312 1.00 98.00 117 PRO A C 1
ATOM 873 O O . PRO A 1 117 ? -4.327 11.695 -4.249 1.00 98.00 117 PRO A O 1
ATOM 876 N N . GLU A 1 118 ? -4.115 10.999 -6.378 1.00 98.12 118 GLU A N 1
ATOM 877 C CA . GLU A 1 118 ? -5.291 10.117 -6.345 1.00 98.12 118 GLU A CA 1
ATOM 878 C C . GLU A 1 118 ? -5.104 8.971 -5.350 1.00 98.12 118 GLU A C 1
ATOM 880 O O . GLU A 1 118 ? -5.999 8.700 -4.547 1.00 98.12 118 GLU A O 1
ATOM 885 N N . ALA A 1 119 ? -3.937 8.316 -5.371 1.00 98.31 119 ALA A N 1
ATOM 886 C CA . ALA A 1 119 ? -3.625 7.229 -4.450 1.00 98.31 119 ALA A CA 1
ATOM 887 C C . ALA A 1 119 ? -3.795 7.675 -2.993 1.00 98.31 119 ALA A C 1
ATOM 889 O O . ALA A 1 119 ? -4.452 6.987 -2.216 1.00 98.31 119 ALA A O 1
ATOM 890 N N . TYR A 1 120 ? -3.271 8.849 -2.625 1.00 98.50 120 TYR A N 1
ATOM 891 C CA . TYR A 1 120 ? -3.370 9.374 -1.263 1.00 98.50 120 TYR A CA 1
ATOM 892 C C . TYR A 1 120 ? -4.824 9.600 -0.841 1.00 98.50 120 TYR A C 1
ATOM 894 O O . TYR A 1 120 ? -5.208 9.206 0.260 1.00 98.50 120 TYR A O 1
ATOM 902 N N . ALA A 1 121 ? -5.642 10.199 -1.712 1.00 98.06 121 ALA A N 1
ATOM 903 C CA . ALA A 1 121 ? -7.057 10.431 -1.431 1.00 98.06 121 ALA A CA 1
ATOM 904 C C . ALA A 1 121 ? -7.819 9.109 -1.230 1.00 98.06 121 ALA A C 1
ATOM 906 O O . ALA A 1 121 ? -8.594 8.967 -0.282 1.00 98.06 121 ALA A O 1
ATOM 907 N N . LEU A 1 122 ? -7.558 8.115 -2.085 1.00 98.19 122 LEU A N 1
ATOM 908 C CA . LEU A 1 122 ? -8.184 6.795 -1.996 1.00 98.19 122 LEU A CA 1
ATOM 909 C C . LEU A 1 122 ? -7.746 6.019 -0.753 1.00 98.19 122 LEU A C 1
ATOM 911 O O . LEU A 1 122 ? -8.593 5.379 -0.128 1.00 98.19 122 LEU A O 1
ATOM 915 N N . ILE A 1 123 ? -6.460 6.090 -0.394 1.00 98.12 123 ILE A N 1
ATOM 916 C CA . ILE A 1 123 ? -5.908 5.460 0.810 1.00 98.12 123 ILE A CA 1
ATOM 917 C C . ILE A 1 123 ? -6.569 6.050 2.052 1.00 98.12 123 ILE A C 1
ATOM 919 O O . ILE A 1 123 ? -7.112 5.289 2.842 1.00 98.12 123 ILE A O 1
ATOM 923 N N . ARG A 1 124 ? -6.612 7.380 2.200 1.00 96.81 124 ARG A N 1
ATOM 924 C CA . ARG A 1 124 ? -7.224 8.022 3.379 1.00 96.81 124 ARG A CA 1
ATOM 925 C C . ARG A 1 124 ? -8.698 7.683 3.514 1.00 96.81 124 ARG A C 1
ATOM 927 O O . ARG A 1 124 ? -9.132 7.239 4.571 1.00 96.81 124 ARG A O 1
ATOM 934 N N . LYS A 1 125 ? -9.442 7.779 2.409 1.00 96.06 125 LYS A N 1
ATOM 935 C CA . LYS A 1 125 ? -10.845 7.361 2.387 1.00 96.06 125 LYS A CA 1
ATOM 936 C C . LYS A 1 125 ? -10.997 5.897 2.815 1.00 96.06 125 LYS A C 1
ATOM 938 O O . LYS A 1 125 ? -11.933 5.565 3.525 1.00 96.06 125 LYS A O 1
ATOM 943 N N . ALA A 1 126 ? -10.105 5.011 2.372 1.00 95.69 126 ALA A N 1
ATOM 944 C CA . ALA A 1 126 ? -10.146 3.594 2.730 1.00 95.69 126 ALA A CA 1
ATOM 945 C C . ALA A 1 126 ? -9.735 3.319 4.188 1.00 95.69 126 ALA A C 1
ATOM 947 O O . ALA A 1 126 ? -10.259 2.386 4.792 1.00 95.69 126 ALA A O 1
ATOM 948 N N . GLN A 1 127 ? -8.831 4.118 4.763 1.00 94.31 127 GLN A N 1
ATOM 949 C CA . GLN A 1 127 ? -8.450 4.012 6.175 1.00 94.31 127 GLN A CA 1
ATOM 950 C C . GLN A 1 127 ? -9.627 4.333 7.107 1.00 94.31 127 GLN A C 1
ATOM 952 O O . GLN A 1 127 ? -9.774 3.689 8.141 1.00 94.31 127 GLN A O 1
ATOM 957 N N . GLU A 1 128 ? -10.461 5.305 6.734 1.00 92.19 128 GLU A N 1
ATOM 958 C CA . GLU A 1 128 ? -11.615 5.750 7.527 1.00 92.19 128 GLU A CA 1
ATOM 959 C C . GLU A 1 128 ? -12.869 4.892 7.305 1.00 92.19 128 GLU A C 1
ATOM 961 O O . GLU A 1 128 ? -13.763 4.857 8.148 1.00 92.19 128 GLU A O 1
ATOM 966 N N . GLU A 1 129 ? -12.956 4.197 6.170 1.00 92.44 129 GLU A N 1
ATOM 967 C CA . GLU A 1 129 ? -14.143 3.434 5.800 1.00 92.44 129 GLU A CA 1
ATOM 968 C C . GLU A 1 129 ? -14.236 2.110 6.571 1.00 92.44 129 GLU A C 1
ATOM 970 O O . GLU A 1 129 ? -13.354 1.259 6.415 1.00 92.44 129 GLU A O 1
ATOM 975 N N . PRO A 1 130 ? -15.308 1.874 7.351 1.00 92.00 130 PRO A N 1
ATOM 976 C CA . PRO A 1 130 ? -15.470 0.641 8.109 1.00 92.00 130 PRO A CA 1
ATOM 977 C C . PRO A 1 130 ? -15.423 -0.603 7.220 1.00 92.00 130 PRO A C 1
ATOM 979 O O . PRO A 1 130 ? -16.008 -0.644 6.139 1.00 92.00 130 PRO A O 1
ATOM 982 N N . TRP A 1 131 ? -14.765 -1.655 7.703 1.00 91.94 131 TRP A N 1
ATOM 983 C CA . TRP A 1 131 ? -14.800 -2.956 7.043 1.00 91.94 131 TRP A CA 1
ATOM 984 C C . TRP A 1 131 ? -16.039 -3.738 7.490 1.00 91.94 131 TRP A C 1
ATOM 986 O O . TRP A 1 131 ? -16.037 -4.362 8.553 1.00 91.94 131 TRP A O 1
ATOM 996 N N . THR A 1 132 ? -17.115 -3.672 6.703 1.00 92.06 132 THR A N 1
ATOM 997 C CA . THR A 1 132 ? -18.394 -4.303 7.055 1.00 92.06 132 THR A CA 1
ATOM 998 C C . THR A 1 132 ? -18.463 -5.778 6.627 1.00 92.06 132 THR A C 1
ATOM 1000 O O . THR A 1 132 ? -17.679 -6.234 5.783 1.00 92.06 132 THR A O 1
ATOM 1003 N N . PRO A 1 133 ? -19.414 -6.562 7.170 1.00 91.62 133 PRO A N 1
ATOM 1004 C CA . PRO A 1 133 ? -19.673 -7.923 6.701 1.00 91.62 133 PRO A CA 1
ATOM 1005 C C . PRO A 1 133 ? -19.977 -8.013 5.197 1.00 91.62 133 PRO A C 1
ATOM 1007 O O . PRO A 1 133 ? -19.579 -8.989 4.558 1.00 91.62 133 PRO A O 1
ATOM 1010 N N . GLU A 1 134 ? -20.623 -7.001 4.614 1.00 90.75 134 GLU A N 1
ATOM 1011 C CA . GLU A 1 134 ? -20.918 -6.916 3.178 1.00 90.75 134 GLU A CA 1
ATOM 1012 C C . GLU A 1 134 ? -19.635 -6.732 2.359 1.00 90.75 134 GLU A C 1
ATOM 1014 O O . GLU A 1 134 ? -19.452 -7.417 1.348 1.00 90.75 134 GLU A O 1
ATOM 1019 N N . CYS A 1 135 ? -18.707 -5.882 2.823 1.00 91.00 135 CYS A N 1
ATOM 1020 C CA . CYS A 1 135 ? -17.372 -5.763 2.230 1.00 91.00 135 CYS A CA 1
ATOM 1021 C C . CYS A 1 135 ? -16.654 -7.119 2.234 1.00 91.00 135 CYS A C 1
ATOM 1023 O O . CYS A 1 135 ? -16.122 -7.549 1.209 1.00 91.00 135 CYS A O 1
ATOM 1025 N N . ALA A 1 136 ? -16.699 -7.832 3.364 1.00 91.19 136 ALA A N 1
ATOM 1026 C CA . ALA A 1 136 ? -16.088 -9.150 3.492 1.00 91.19 136 ALA A CA 1
ATOM 1027 C C . ALA A 1 136 ? -16.752 -10.202 2.583 1.00 91.19 136 ALA A C 1
ATOM 1029 O O . ALA A 1 136 ? -16.059 -11.038 2.003 1.00 91.19 136 ALA A O 1
ATOM 1030 N N . ALA A 1 137 ? -18.079 -10.171 2.429 1.00 90.94 137 ALA A N 1
ATOM 1031 C CA . ALA A 1 137 ? -18.800 -11.066 1.526 1.00 90.94 137 ALA A CA 1
ATOM 1032 C C . ALA A 1 137 ? -18.412 -10.824 0.062 1.00 90.94 137 ALA A C 1
ATOM 1034 O O . ALA A 1 137 ? -18.069 -11.774 -0.643 1.00 90.94 137 ALA A O 1
ATOM 1035 N N . ARG A 1 138 ? -18.368 -9.554 -0.365 1.00 89.25 138 ARG A N 1
ATOM 1036 C CA . ARG A 1 138 ? -17.915 -9.176 -1.710 1.00 89.25 138 ARG A CA 1
ATOM 1037 C C . ARG A 1 138 ? -16.460 -9.572 -1.954 1.00 89.25 138 ARG A C 1
ATOM 1039 O O . ARG A 1 138 ? -16.124 -10.044 -3.038 1.00 89.25 138 ARG A O 1
ATOM 1046 N N . ALA A 1 139 ? -15.596 -9.400 -0.954 1.00 91.19 139 ALA A N 1
ATOM 1047 C CA . ALA A 1 139 ? -14.202 -9.813 -1.045 1.00 91.19 139 ALA A CA 1
ATOM 1048 C C . ALA A 1 139 ? -14.076 -11.324 -1.282 1.00 91.19 139 ALA A C 1
ATOM 1050 O O . ALA A 1 139 ? -13.356 -11.720 -2.195 1.00 91.19 139 ALA A O 1
ATOM 1051 N N . ARG A 1 140 ? -14.829 -12.150 -0.540 1.00 90.44 140 ARG A N 1
ATOM 1052 C CA . ARG A 1 140 ? -14.849 -13.612 -0.722 1.00 90.44 140 ARG A CA 1
ATOM 1053 C C . ARG A 1 140 ? -15.332 -14.034 -2.110 1.00 90.44 140 ARG A C 1
ATOM 1055 O O . ARG A 1 140 ? -14.743 -14.933 -2.698 1.00 90.44 140 ARG A O 1
ATOM 1062 N N . GLU A 1 141 ? -16.362 -13.380 -2.643 1.00 90.19 141 GLU A N 1
ATOM 1063 C CA . GLU A 1 141 ? -16.890 -13.669 -3.985 1.00 90.19 141 GLU A CA 1
ATOM 1064 C C . GLU A 1 141 ? -15.826 -13.472 -5.076 1.00 90.19 141 GLU A C 1
ATOM 1066 O O . GLU A 1 141 ? -15.653 -14.321 -5.949 1.00 90.19 141 GLU A O 1
ATOM 1071 N N . VAL A 1 142 ? -15.078 -12.366 -5.016 1.00 88.00 142 VAL A N 1
ATOM 1072 C CA . VAL A 1 142 ? -14.017 -12.088 -5.995 1.00 88.00 142 VAL A CA 1
ATOM 1073 C C . VAL A 1 142 ? -12.799 -12.978 -5.756 1.00 88.00 142 VAL A C 1
ATOM 1075 O O . VAL A 1 142 ? -12.250 -13.517 -6.713 1.00 88.00 142 VAL A O 1
ATOM 1078 N N . ALA A 1 143 ? -12.410 -13.188 -4.496 1.00 87.88 143 ALA A N 1
ATOM 1079 C CA . ALA A 1 143 ? -11.311 -14.071 -4.110 1.00 87.88 143 ALA A CA 1
ATOM 108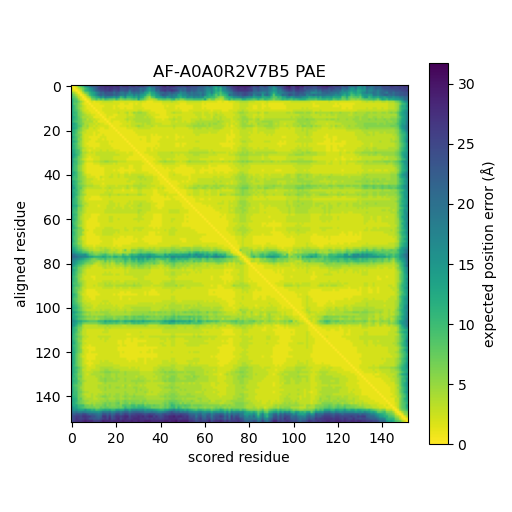0 C C . ALA A 1 143 ? -11.515 -15.515 -4.603 1.00 87.88 143 ALA A C 1
ATOM 1082 O O . ALA A 1 143 ? -10.558 -16.147 -5.046 1.00 87.88 143 ALA A O 1
ATOM 1083 N N . ALA A 1 144 ? -12.756 -16.015 -4.615 1.00 87.25 144 ALA A N 1
ATOM 1084 C CA . ALA A 1 144 ? -13.087 -17.354 -5.103 1.00 87.25 144 ALA A CA 1
ATOM 1085 C C . ALA A 1 144 ? -12.715 -17.586 -6.581 1.00 87.25 144 ALA A C 1
ATOM 1087 O O . ALA A 1 144 ? -12.491 -18.726 -6.972 1.00 87.25 144 ALA A O 1
ATOM 1088 N N . ARG A 1 145 ? -12.587 -16.526 -7.394 1.00 84.94 145 ARG A N 1
ATOM 1089 C CA . ARG A 1 145 ? -12.120 -16.623 -8.793 1.00 84.94 145 ARG A CA 1
ATOM 1090 C C . ARG A 1 145 ? -10.626 -16.942 -8.908 1.00 84.94 145 ARG A C 1
ATOM 1092 O O . ARG A 1 145 ? -10.178 -17.377 -9.962 1.00 84.94 145 ARG A O 1
ATOM 1099 N N . PHE A 1 146 ? -9.869 -16.684 -7.844 1.00 81.56 146 PHE A N 1
ATOM 1100 C CA . PHE A 1 146 ? -8.415 -16.852 -7.780 1.00 81.56 146 PHE A CA 1
ATOM 1101 C C . PHE A 1 146 ? -7.994 -17.971 -6.822 1.00 81.56 146 PHE A C 1
ATOM 1103 O O . PHE A 1 146 ? -6.828 -18.363 -6.812 1.00 81.56 146 PHE A O 1
ATOM 1110 N N . ALA A 1 147 ? -8.924 -18.488 -6.016 1.00 75.06 147 ALA A N 1
ATOM 1111 C CA . ALA A 1 147 ? -8.699 -19.668 -5.202 1.00 75.06 147 ALA A CA 1
ATOM 1112 C C . ALA A 1 147 ? -8.583 -20.904 -6.106 1.00 75.06 147 ALA A C 1
ATOM 1114 O O . ALA A 1 147 ? -9.429 -21.145 -6.966 1.00 75.06 147 ALA A O 1
ATOM 1115 N N . VAL A 1 148 ? -7.539 -21.707 -5.903 1.00 63.47 148 VAL A N 1
ATOM 1116 C CA . VAL A 1 148 ? -7.421 -23.010 -6.565 1.00 63.47 148 VAL A CA 1
ATOM 1117 C C . VAL A 1 148 ? -8.476 -23.940 -5.953 1.00 63.47 148 VAL A C 1
ATOM 1119 O O . VAL A 1 148 ? -8.487 -24.078 -4.724 1.00 63.47 148 VAL A O 1
ATOM 1122 N N . PRO A 1 149 ? -9.349 -24.593 -6.745 1.00 50.91 149 PRO A N 1
ATOM 1123 C CA . PRO A 1 149 ? -10.250 -25.596 -6.202 1.00 50.91 149 PRO A CA 1
ATOM 1124 C C . PRO A 1 149 ? -9.419 -26.688 -5.530 1.00 50.91 149 PRO A C 1
ATOM 1126 O O . PRO A 1 149 ? -8.568 -27.311 -6.162 1.00 50.91 149 PRO A O 1
ATOM 1129 N N . HIS A 1 150 ? -9.642 -26.909 -4.239 1.00 45.72 150 HIS A N 1
ATOM 1130 C CA . HIS A 1 150 ? -9.150 -28.109 -3.579 1.00 45.72 150 HIS A CA 1
ATOM 1131 C C . HIS A 1 150 ? -10.037 -29.265 -4.043 1.00 45.72 150 HIS A C 1
ATOM 1133 O O . HIS A 1 150 ? -11.100 -29.514 -3.480 1.00 45.72 150 HIS A O 1
ATOM 1139 N N . THR A 1 151 ? -9.646 -29.927 -5.130 1.00 40.84 151 THR A N 1
ATOM 1140 C CA . THR A 1 151 ? -10.113 -31.287 -5.404 1.00 40.84 151 THR A CA 1
ATOM 1141 C C . THR A 1 151 ? -9.517 -32.192 -4.334 1.00 40.84 151 THR A C 1
ATOM 1143 O O . THR A 1 151 ? -8.304 -32.404 -4.325 1.00 40.84 151 THR A O 1
ATOM 1146 N N . ASN A 1 152 ? -10.372 -32.644 -3.414 1.00 37.25 152 ASN A N 1
ATOM 1147 C CA . ASN A 1 152 ? -10.112 -33.822 -2.584 1.00 37.25 152 ASN A CA 1
ATOM 1148 C C . ASN A 1 152 ? -9.959 -35.068 -3.459 1.00 37.25 152 ASN A C 1
ATOM 1150 O O . ASN A 1 152 ? -10.671 -35.141 -4.489 1.00 37.25 152 ASN A O 1
#

Radius of gyration: 14.67 Å; Cα contacts (8 Å, |Δi|>4): 245; chains: 1; bounding box: 40×49×35 Å

Mean predicted aligned error: 4.72 Å